Protein AF-A0AAE4D3J9-F1 (afdb_monomer_lite)

Sequence (115 aa):
MATDRWYFAKPTRSLIRELRPYFPLGAQAHMNSVVERYLALADEAIEEQFERGYDFAGNRLCCRAMTRKGTPCQRLPHPRNGYCPSHQHLADADELAHTRVEAANIPLERVAVAA

Secondary structure (DSSP, 8-state):
----TTT-SSHHHHHHHHHGGGS-HHHHHHHHHHHHHHHHHHHHHHHHHHHHTB-TTSPBP--SPBPTTSPBP-SPPPTTTS--GGGHHHHHHHHHHHHHHHHHTS-GGGS----

Radius of gyration: 18.01 Å; chains: 1; bounding box: 32×41×54 Å

Foldseek 3Di:
DPPCPQLCPPVLVVVLVVCVVVDDPVCSVVVSVVSVVVVVVVLVVLVVCLVVQADPVRHGQFAPDADPVRHGGRDRADSHHRHDPVCVVVSVVSVVVSVVVVVVPDPPVPPPDDD

Structure (mmCIF, N/CA/C/O backbone):
data_AF-A0AAE4D3J9-F1
#
_entry.id   AF-A0AAE4D3J9-F1
#
loop_
_atom_site.group_PDB
_atom_site.id
_atom_site.type_symbol
_atom_site.label_atom_id
_atom_site.label_alt_id
_atom_site.label_comp_id
_atom_site.label_asym_id
_atom_site.label_entity_id
_atom_site.label_seq_id
_atom_site.pdbx_PDB_ins_code
_atom_site.Cartn_x
_atom_site.Cartn_y
_atom_site.Cartn_z
_atom_site.occupancy
_atom_site.B_iso_or_equiv
_atom_site.auth_seq_id
_atom_site.auth_comp_id
_atom_site.auth_asym_id
_atom_site.auth_atom_id
_atom_site.pdbx_PDB_model_num
ATOM 1 N N . MET A 1 1 ? -7.804 4.220 -5.975 1.00 40.97 1 MET A N 1
ATOM 2 C CA . MET A 1 1 ? -6.897 5.130 -5.238 1.00 40.97 1 MET A CA 1
ATOM 3 C C . MET A 1 1 ? -6.467 4.397 -3.973 1.00 40.97 1 MET A C 1
ATOM 5 O O . MET A 1 1 ? -7.317 3.718 -3.421 1.00 40.97 1 MET A O 1
ATOM 9 N N . ALA A 1 2 ? -5.184 4.468 -3.595 1.00 34.25 2 ALA A N 1
ATOM 10 C CA . ALA A 1 2 ? -4.484 3.612 -2.609 1.00 34.25 2 ALA A CA 1
ATOM 11 C C . ALA A 1 2 ? -3.947 2.243 -3.100 1.00 34.25 2 ALA A C 1
ATOM 13 O O . ALA A 1 2 ? -3.820 1.315 -2.313 1.00 34.25 2 ALA A O 1
ATOM 14 N N . THR A 1 3 ? -3.576 2.109 -4.380 1.00 41.53 3 THR A N 1
ATOM 15 C CA . THR A 1 3 ? -2.832 0.924 -4.871 1.00 41.53 3 THR A CA 1
ATOM 16 C C . THR A 1 3 ? -1.323 1.153 -4.998 1.00 41.53 3 THR A C 1
ATOM 18 O O . THR A 1 3 ? -0.585 0.211 -5.277 1.00 41.53 3 THR A O 1
ATOM 21 N N . ASP A 1 4 ? -0.841 2.388 -4.811 1.00 60.53 4 ASP A N 1
ATOM 22 C CA . ASP A 1 4 ? 0.587 2.689 -4.939 1.00 60.53 4 ASP A CA 1
ATOM 23 C C . ASP A 1 4 ? 1.295 2.551 -3.586 1.00 60.53 4 ASP A C 1
ATOM 25 O O . ASP A 1 4 ? 1.462 3.519 -2.843 1.00 60.53 4 ASP A O 1
ATOM 29 N N . ARG A 1 5 ? 1.706 1.320 -3.263 1.00 64.44 5 ARG A N 1
ATOM 30 C CA . ARG A 1 5 ? 2.483 1.002 -2.052 1.00 64.44 5 ARG A CA 1
ATOM 31 C C . ARG A 1 5 ? 3.798 1.790 -1.954 1.00 64.44 5 ARG A C 1
ATOM 33 O O . ARG A 1 5 ? 4.332 1.959 -0.868 1.00 64.44 5 ARG A O 1
ATOM 40 N N . TRP A 1 6 ? 4.317 2.276 -3.083 1.00 71.94 6 TRP A N 1
ATOM 41 C CA . TRP A 1 6 ? 5.586 3.008 -3.159 1.00 71.94 6 TRP A CA 1
ATOM 42 C C . TRP A 1 6 ? 5.455 4.473 -2.782 1.00 71.94 6 TRP A C 1
ATOM 44 O O . TRP A 1 6 ? 6.454 5.139 -2.539 1.00 71.94 6 TRP A O 1
ATOM 54 N N . TYR A 1 7 ? 4.226 4.980 -2.774 1.00 66.94 7 TYR A N 1
ATOM 55 C CA . TYR A 1 7 ? 3.940 6.376 -2.483 1.00 66.94 7 TYR A CA 1
ATOM 56 C C . TYR A 1 7 ? 3.730 6.617 -0.981 1.00 66.94 7 TYR A C 1
ATOM 58 O O . TYR A 1 7 ? 3.942 7.715 -0.468 1.00 66.94 7 TYR A O 1
ATOM 66 N N . PHE A 1 8 ? 3.344 5.579 -0.235 1.00 68.19 8 PHE A N 1
ATOM 67 C CA . PHE A 1 8 ? 3.077 5.683 1.195 1.00 68.19 8 PHE A CA 1
ATOM 68 C C . PHE A 1 8 ? 4.270 5.181 2.006 1.00 68.19 8 PHE A C 1
ATOM 70 O O . PHE A 1 8 ? 4.285 4.047 2.462 1.00 68.19 8 PHE A O 1
ATOM 77 N N . ALA A 1 9 ? 5.253 6.052 2.249 1.00 63.94 9 ALA A N 1
ATOM 78 C CA . ALA A 1 9 ? 6.442 5.713 3.042 1.00 63.94 9 ALA A CA 1
ATOM 79 C C . ALA A 1 9 ? 6.133 5.314 4.506 1.00 63.94 9 ALA A C 1
ATOM 81 O O . ALA A 1 9 ? 6.950 4.667 5.158 1.00 63.94 9 ALA A O 1
ATOM 82 N N . LYS A 1 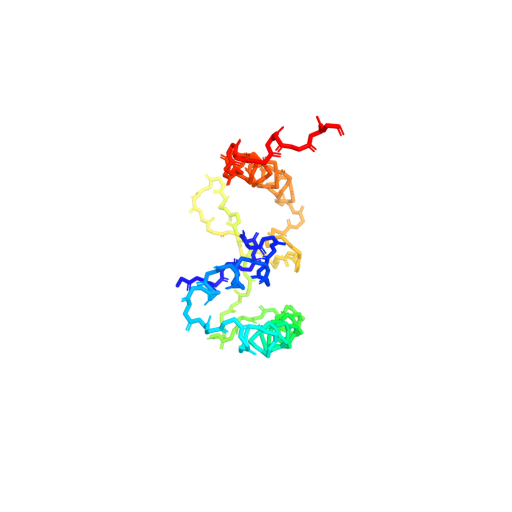10 ? 4.978 5.734 5.053 1.00 73.56 10 LYS A N 1
ATOM 83 C CA . LYS A 1 10 ? 4.533 5.456 6.437 1.00 73.56 10 LYS A CA 1
ATOM 84 C C . LYS A 1 10 ? 3.015 5.197 6.491 1.00 73.56 10 LYS A C 1
ATOM 86 O O . LYS A 1 10 ? 2.286 6.018 7.060 1.00 73.56 10 LYS A O 1
ATOM 91 N N . PRO A 1 11 ? 2.520 4.091 5.907 1.00 78.31 11 PRO A N 1
ATOM 92 C CA . PRO A 1 11 ? 1.088 3.875 5.684 1.00 78.31 11 PRO A CA 1
ATOM 93 C C . PRO A 1 11 ? 0.300 3.834 7.000 1.00 78.31 11 PRO A C 1
ATOM 95 O O . PRO A 1 11 ? -0.728 4.498 7.120 1.00 78.31 11 PRO A O 1
ATOM 98 N N . THR A 1 12 ? 0.839 3.183 8.035 1.00 85.69 12 THR A N 1
ATOM 99 C CA . THR A 1 12 ? 0.220 3.079 9.367 1.00 85.69 12 THR A CA 1
ATOM 100 C C . THR A 1 12 ? -0.003 4.435 10.018 1.00 85.69 12 THR A C 1
ATOM 102 O O . THR A 1 12 ? -1.104 4.752 10.462 1.00 85.69 12 THR A O 1
ATOM 105 N N . ARG A 1 13 ? 1.030 5.286 10.043 1.00 85.50 13 ARG A N 1
ATOM 106 C CA . ARG A 1 13 ? 0.945 6.611 10.669 1.00 85.50 13 ARG A CA 1
ATOM 107 C C . ARG A 1 13 ? -0.039 7.516 9.930 1.00 85.50 13 ARG A C 1
ATOM 109 O O . ARG A 1 13 ? -0.779 8.253 10.584 1.00 85.50 13 ARG A O 1
ATOM 116 N N . SER A 1 14 ? -0.018 7.486 8.599 1.00 85.69 14 SER A N 1
ATOM 117 C CA . SER A 1 14 ? -0.925 8.283 7.770 1.00 85.69 14 SER A CA 1
ATOM 118 C C . SER A 1 14 ? -2.374 7.852 7.977 1.00 85.69 14 SER A C 1
ATOM 120 O O . SER A 1 14 ? -3.208 8.690 8.314 1.00 85.69 14 SER A O 1
ATOM 122 N N . LEU A 1 15 ? -2.650 6.548 7.915 1.00 88.50 15 LEU A N 1
ATOM 123 C CA . LEU A 1 15 ? -4.000 6.018 8.081 1.00 88.50 15 LEU A CA 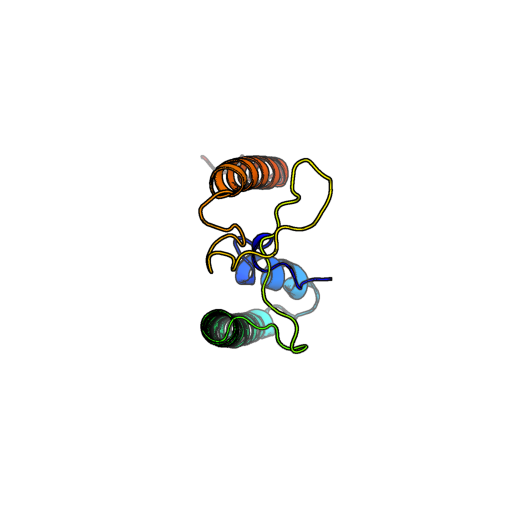1
ATOM 124 C C . LEU A 1 15 ? -4.552 6.270 9.490 1.00 88.50 15 LEU A C 1
ATOM 126 O O . LEU A 1 15 ? -5.678 6.734 9.636 1.00 88.50 15 LEU A O 1
ATOM 130 N N . ILE A 1 16 ? -3.747 6.068 10.540 1.00 91.38 16 ILE A N 1
ATOM 131 C CA . ILE A 1 16 ? -4.153 6.398 11.916 1.00 91.38 16 ILE A CA 1
ATOM 132 C C . ILE A 1 16 ? -4.504 7.885 12.043 1.00 91.38 16 ILE A C 1
ATOM 134 O O . ILE A 1 16 ? -5.478 8.231 12.709 1.00 91.38 16 ILE A O 1
ATOM 138 N N . ARG A 1 17 ? -3.725 8.785 11.426 1.00 90.44 17 ARG A N 1
ATOM 139 C CA . ARG A 1 17 ? -4.003 10.230 11.460 1.00 90.44 17 ARG A CA 1
ATOM 140 C C . ARG A 1 17 ? -5.338 10.559 10.789 1.00 90.44 17 ARG A C 1
ATOM 142 O O . ARG A 1 17 ? -6.061 11.399 11.317 1.00 90.44 17 ARG A O 1
ATOM 149 N N . GLU A 1 18 ? -5.645 9.913 9.670 1.00 90.56 18 GLU A N 1
ATOM 150 C CA . GLU A 1 18 ? -6.904 10.089 8.939 1.00 90.56 18 GLU A CA 1
ATOM 151 C C . GLU A 1 18 ? -8.104 9.504 9.689 1.00 90.56 18 GLU A C 1
ATOM 153 O O . GLU A 1 18 ? -9.172 10.108 9.694 1.00 90.56 18 GLU A O 1
ATOM 158 N N . LEU A 1 19 ? -7.930 8.367 10.368 1.00 93.25 19 LEU A N 1
ATOM 159 C CA . LEU A 1 19 ? -9.002 7.698 11.105 1.00 93.25 19 LEU A CA 1
ATOM 160 C C . LEU A 1 19 ? -9.296 8.347 12.458 1.00 93.25 19 LEU A C 1
ATOM 162 O O . LEU A 1 19 ? -10.444 8.350 12.896 1.00 93.25 19 LEU A O 1
ATOM 166 N N . ARG A 1 20 ? -8.287 8.919 13.126 1.00 95.06 20 ARG A N 1
ATOM 167 C CA . ARG A 1 20 ? -8.395 9.456 14.495 1.00 95.06 20 ARG A CA 1
ATOM 168 C C . ARG A 1 20 ? -9.630 10.340 14.754 1.00 95.06 20 ARG A C 1
ATOM 170 O O . ARG A 1 20 ? -10.241 10.134 15.802 1.00 95.06 20 ARG A O 1
ATOM 177 N N . PRO A 1 21 ? -10.034 11.278 13.870 1.00 96.25 21 PRO A N 1
ATOM 178 C CA . PRO A 1 21 ? -11.203 12.135 14.100 1.00 96.25 21 PRO A CA 1
ATOM 179 C C . PRO A 1 21 ? -12.541 11.384 14.157 1.00 96.25 21 PRO A C 1
ATOM 181 O O . PRO A 1 21 ? -13.502 11.906 14.714 1.00 96.25 21 PRO A O 1
ATOM 184 N N . TYR A 1 22 ? -12.611 10.171 13.603 1.00 96.75 22 TYR A N 1
ATOM 185 C CA . TYR A 1 22 ? -13.833 9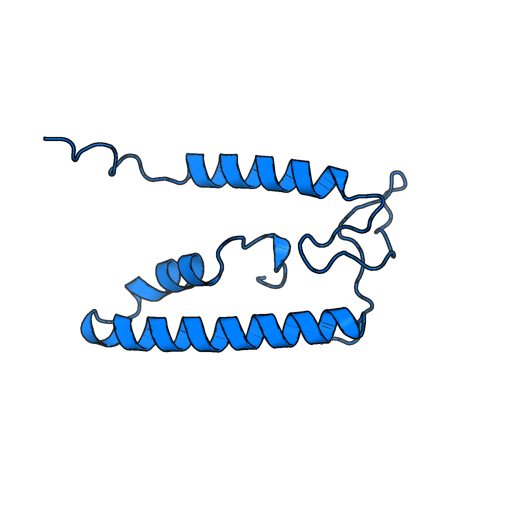.364 13.543 1.00 96.75 22 TYR A CA 1
ATOM 186 C C . TYR A 1 22 ? -14.010 8.430 14.749 1.00 96.75 22 TYR A C 1
ATOM 188 O O . TYR A 1 22 ? -15.041 7.770 14.859 1.00 96.75 22 TYR A O 1
ATOM 196 N N . PHE A 1 23 ? -13.029 8.362 15.660 1.00 95.50 23 PHE A N 1
ATOM 197 C CA . PHE A 1 23 ? -13.065 7.476 16.825 1.00 95.50 23 PHE A CA 1
ATOM 198 C C . PHE A 1 23 ? -13.006 8.263 18.141 1.00 95.50 23 PHE A C 1
ATOM 200 O O . PHE A 1 23 ? -12.135 9.127 18.308 1.00 95.50 23 PHE A O 1
ATOM 207 N N . PRO A 1 24 ? -13.862 7.929 19.128 1.00 97.06 24 PRO A N 1
ATOM 208 C CA . PRO A 1 24 ? -13.755 8.505 20.462 1.00 97.06 24 PRO A CA 1
ATOM 209 C C . PRO A 1 24 ? -12.415 8.121 21.095 1.00 97.06 24 PRO A C 1
ATOM 211 O O . PRO A 1 24 ? -11.890 7.038 20.835 1.00 97.06 24 PRO A O 1
ATOM 214 N N . LEU A 1 25 ? -11.879 8.980 21.969 1.00 94.62 25 LEU A N 1
ATOM 215 C CA . LEU A 1 25 ? -10.536 8.812 22.542 1.00 94.62 25 LEU A CA 1
ATOM 216 C C . LEU A 1 25 ? -10.324 7.428 23.185 1.00 94.62 25 LEU A C 1
ATOM 218 O O . LEU A 1 25 ? -9.287 6.807 22.971 1.00 94.62 25 LEU A O 1
ATOM 222 N N . GLY A 1 26 ? -11.335 6.900 23.886 1.00 97.25 26 GLY A N 1
ATOM 223 C CA . GLY A 1 26 ? -11.285 5.570 24.509 1.00 97.25 26 GLY A CA 1
ATOM 224 C C . GLY A 1 26 ? -11.206 4.392 23.525 1.00 97.25 26 GLY A C 1
ATOM 225 O O . GLY A 1 26 ? -10.733 3.324 23.898 1.00 97.25 26 GLY A O 1
ATOM 226 N N . ALA A 1 27 ? -11.612 4.577 22.266 1.00 96.94 27 ALA A N 1
ATOM 227 C CA . ALA A 1 27 ? -11.532 3.551 21.223 1.00 96.94 27 ALA A CA 1
ATOM 228 C C . ALA A 1 27 ? -10.270 3.670 20.351 1.00 96.94 27 ALA A C 1
ATOM 230 O O . ALA A 1 27 ? -9.972 2.756 19.582 1.00 96.94 27 ALA A O 1
ATOM 231 N N . GLN A 1 28 ? -9.507 4.766 20.459 1.00 95.94 28 GLN A N 1
ATOM 232 C CA . GLN A 1 28 ? -8.353 5.011 19.586 1.00 95.94 28 GLN A CA 1
ATOM 233 C C . GLN A 1 28 ? -7.230 3.986 19.783 1.00 95.94 28 GLN A C 1
ATOM 235 O O . GLN A 1 28 ? -6.601 3.595 18.806 1.00 95.94 28 GLN A O 1
ATOM 240 N N . ALA A 1 29 ? -7.007 3.497 21.008 1.00 96.44 29 ALA A N 1
ATOM 241 C CA . ALA A 1 29 ? -6.009 2.453 21.262 1.00 96.44 29 ALA A CA 1
ATOM 242 C C . ALA A 1 29 ? -6.354 1.139 20.541 1.00 96.44 29 ALA A C 1
ATOM 244 O O . ALA A 1 29 ? -5.494 0.529 19.907 1.00 96.44 29 ALA A O 1
ATOM 245 N N . HIS A 1 30 ? -7.627 0.736 20.585 1.00 97.12 30 HIS A N 1
ATOM 246 C CA . HIS A 1 30 ? -8.098 -0.447 19.870 1.00 97.12 30 HIS A CA 1
ATOM 247 C C . HIS A 1 30 ? -8.016 -0.253 18.351 1.00 97.12 30 HIS A C 1
ATOM 249 O O . HIS A 1 30 ? -7.494 -1.118 17.654 1.00 97.12 30 HIS A O 1
ATOM 255 N N . MET A 1 31 ? -8.457 0.904 17.847 1.00 96.69 31 MET A N 1
ATOM 256 C CA . MET A 1 31 ? -8.353 1.254 16.427 1.00 96.69 31 MET A CA 1
ATOM 257 C C . MET A 1 31 ? -6.905 1.190 15.926 1.00 96.69 31 MET A C 1
ATOM 259 O O . MET A 1 31 ? -6.659 0.554 14.905 1.00 96.69 31 MET A O 1
ATOM 263 N N . ASN A 1 32 ? -5.942 1.759 16.663 1.00 95.50 32 ASN A N 1
ATOM 264 C CA . ASN A 1 32 ? -4.526 1.701 16.286 1.00 95.50 32 ASN A CA 1
ATOM 265 C C . ASN A 1 32 ? -4.036 0.251 16.169 1.00 95.50 32 ASN A C 1
ATOM 267 O O . ASN A 1 32 ? -3.430 -0.100 15.163 1.00 95.50 32 ASN A O 1
ATOM 271 N N . SER A 1 33 ? -4.357 -0.600 17.151 1.00 96.44 33 SER A N 1
ATOM 272 C CA . SER A 1 33 ? -3.970 -2.018 17.137 1.0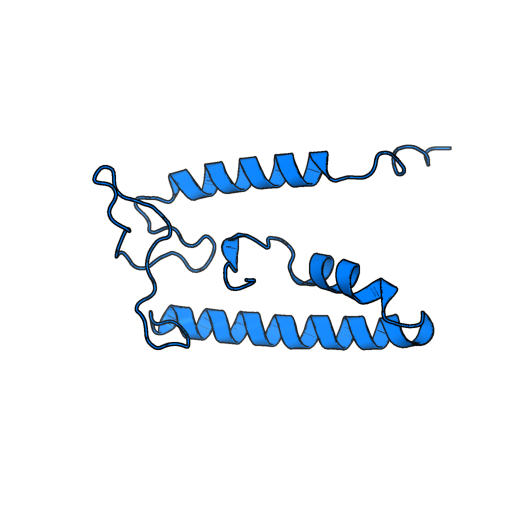0 96.44 33 SER A CA 1
ATOM 273 C C . SER A 1 33 ? -4.568 -2.778 15.948 1.00 96.44 33 SER A C 1
ATOM 275 O O . SER A 1 33 ? -3.888 -3.594 15.324 1.00 96.44 33 SER A O 1
ATOM 277 N N . VAL A 1 34 ? -5.827 -2.496 15.601 1.00 96.44 34 VAL A N 1
ATOM 278 C CA . VAL A 1 34 ? -6.478 -3.076 14.419 1.00 96.44 34 VAL A CA 1
ATOM 279 C C . VAL A 1 34 ? -5.767 -2.622 13.144 1.00 96.44 34 VAL A C 1
ATOM 281 O O . VAL A 1 34 ? -5.418 -3.459 12.315 1.00 96.44 34 VAL A O 1
ATOM 284 N N . VAL A 1 35 ? -5.508 -1.321 12.999 1.00 94.31 35 VAL A N 1
ATOM 285 C CA . VAL A 1 35 ? -4.823 -0.763 11.824 1.00 94.31 35 VAL A CA 1
ATOM 286 C C . VAL A 1 35 ? -3.422 -1.351 11.663 1.00 94.31 35 VAL A C 1
ATOM 288 O O . VAL A 1 35 ? -3.082 -1.805 10.575 1.00 94.31 35 VAL A O 1
ATOM 291 N N . GLU A 1 36 ? -2.630 -1.393 12.735 1.00 92.75 36 GLU A N 1
ATOM 292 C CA . GLU A 1 36 ? -1.287 -1.983 12.733 1.00 92.75 36 GLU A CA 1
ATOM 293 C C . GLU A 1 36 ? -1.314 -3.445 12.287 1.00 92.75 36 GLU A C 1
ATOM 295 O O . GLU A 1 36 ? -0.561 -3.834 11.395 1.00 92.75 36 GLU A O 1
ATOM 300 N N . ARG A 1 37 ? -2.229 -4.242 12.849 1.00 94.31 37 ARG A N 1
ATOM 301 C CA . ARG A 1 37 ? -2.361 -5.661 12.509 1.00 94.31 37 ARG A CA 1
ATOM 302 C C . ARG A 1 37 ? -2.718 -5.876 11.040 1.00 94.31 37 ARG A C 1
ATOM 304 O O . ARG A 1 37 ? -2.113 -6.719 10.388 1.00 94.31 37 ARG A O 1
ATOM 311 N N . TYR A 1 38 ? -3.718 -5.164 10.525 1.00 93.06 38 TYR A N 1
ATOM 312 C CA . TYR A 1 38 ? -4.164 -5.374 9.145 1.00 93.06 38 TYR A CA 1
ATOM 313 C C . TYR A 1 38 ? -3.171 -4.839 8.117 1.00 93.06 38 TYR A C 1
ATOM 315 O O . TYR A 1 38 ? -3.063 -5.423 7.043 1.00 93.06 38 TYR A O 1
ATOM 323 N N . LEU A 1 39 ? -2.429 -3.777 8.436 1.00 89.19 39 LEU A N 1
ATOM 324 C CA . LEU A 1 39 ? -1.362 -3.305 7.558 1.00 89.19 39 LEU A CA 1
ATOM 325 C C . LEU A 1 39 ? -0.177 -4.272 7.526 1.00 89.19 39 LEU A C 1
ATOM 327 O O . LEU A 1 39 ? 0.317 -4.535 6.440 1.00 89.19 39 LEU A O 1
ATOM 331 N N . ALA A 1 40 ? 0.202 -4.880 8.656 1.00 88.25 40 ALA A N 1
ATOM 332 C CA . ALA A 1 40 ? 1.230 -5.924 8.662 1.00 88.25 40 ALA A CA 1
ATOM 333 C C . ALA A 1 40 ? 0.840 -7.124 7.775 1.00 88.25 40 ALA A C 1
ATOM 335 O O . ALA A 1 40 ? 1.628 -7.566 6.946 1.00 88.25 40 ALA A O 1
ATOM 336 N N . LEU A 1 41 ? -0.410 -7.591 7.874 1.00 90.50 41 LEU A N 1
ATOM 337 C CA . LEU A 1 41 ? -0.924 -8.658 7.002 1.00 90.50 41 LEU A CA 1
ATOM 338 C C . LEU A 1 41 ? -0.971 -8.244 5.524 1.00 90.50 41 LEU A C 1
ATOM 340 O O . LEU A 1 41 ? -0.762 -9.068 4.635 1.00 90.50 41 LEU A O 1
ATOM 344 N N . ALA A 1 42 ? -1.282 -6.976 5.244 1.00 87.44 42 ALA A N 1
ATOM 345 C CA . ALA A 1 42 ? -1.270 -6.459 3.883 1.00 87.44 42 ALA A CA 1
ATOM 346 C C . ALA A 1 42 ? 0.154 -6.420 3.309 1.00 87.44 42 ALA A C 1
ATOM 348 O O . ALA A 1 42 ? 0.330 -6.768 2.142 1.00 87.44 42 ALA A O 1
ATOM 349 N N . ASP A 1 43 ? 1.150 -6.043 4.115 1.00 84.12 43 ASP A N 1
ATOM 350 C CA . ASP A 1 43 ? 2.560 -6.046 3.719 1.00 84.12 43 ASP A CA 1
ATOM 351 C C . ASP A 1 43 ? 3.034 -7.471 3.389 1.00 84.12 43 ASP A C 1
ATOM 353 O O . ASP A 1 43 ? 3.561 -7.693 2.299 1.00 84.12 43 ASP A O 1
ATOM 357 N N . GLU A 1 44 ? 2.735 -8.454 4.245 1.00 86.50 44 GLU A N 1
ATOM 358 C CA . GLU A 1 44 ? 3.031 -9.876 3.992 1.00 86.50 44 GLU A CA 1
ATOM 359 C C . GLU A 1 44 ? 2.402 -10.365 2.673 1.00 86.50 44 GLU A C 1
ATOM 361 O O . GLU A 1 44 ? 3.077 -10.929 1.810 1.00 86.50 44 GLU A O 1
ATOM 366 N N . ALA A 1 45 ? 1.114 -10.077 2.453 1.00 85.44 45 ALA A N 1
ATOM 367 C CA . ALA A 1 45 ? 0.419 -10.472 1.227 1.00 85.44 45 ALA A CA 1
ATOM 368 C C . ALA A 1 45 ? 1.009 -9.813 -0.036 1.00 85.44 45 ALA A C 1
ATOM 370 O O . ALA A 1 45 ? 0.962 -10.379 -1.132 1.00 85.44 45 ALA A O 1
ATOM 371 N N . ILE A 1 46 ? 1.549 -8.601 0.095 1.00 81.12 46 ILE A N 1
ATOM 372 C CA . ILE A 1 46 ? 2.221 -7.886 -0.990 1.00 81.12 46 ILE A CA 1
ATOM 373 C C . ILE A 1 46 ? 3.600 -8.490 -1.285 1.00 81.12 46 ILE A C 1
ATOM 375 O O . ILE A 1 46 ? 3.989 -8.561 -2.453 1.00 81.12 46 ILE A O 1
ATOM 379 N N . GLU A 1 47 ? 4.342 -8.918 -0.268 1.00 83.31 47 GLU A N 1
ATOM 380 C CA . GLU A 1 47 ? 5.619 -9.612 -0.454 1.00 83.31 47 GLU A CA 1
ATOM 381 C C . GLU A 1 47 ? 5.411 -10.939 -1.196 1.00 83.31 47 GLU A C 1
ATOM 383 O O . GLU A 1 47 ? 6.042 -11.167 -2.231 1.00 83.31 47 GLU A O 1
ATOM 388 N N . GLU A 1 48 ? 4.427 -11.743 -0.783 1.00 84.56 48 GLU A N 1
ATOM 389 C CA . GLU A 1 48 ? 4.053 -12.978 -1.490 1.00 84.56 48 GLU A CA 1
ATOM 390 C C . GLU A 1 48 ? 3.628 -12.718 -2.946 1.00 84.56 48 GLU A C 1
ATOM 392 O O . GLU A 1 48 ? 3.931 -13.488 -3.864 1.00 84.56 48 GLU A O 1
ATOM 397 N N . GLN A 1 49 ? 2.913 -11.617 -3.188 1.00 83.19 49 GLN A N 1
ATOM 398 C CA . GLN A 1 49 ? 2.525 -11.189 -4.530 1.00 83.19 49 GLN A CA 1
ATOM 399 C C . GLN A 1 49 ? 3.759 -10.909 -5.406 1.00 83.19 49 GLN A C 1
ATOM 401 O O . GLN A 1 49 ? 3.790 -11.272 -6.588 1.00 83.19 49 GLN A O 1
ATOM 406 N N . PHE A 1 50 ? 4.787 -10.279 -4.834 1.00 82.62 50 PHE A N 1
ATOM 407 C CA . PHE A 1 50 ? 6.033 -9.971 -5.529 1.00 82.62 50 PHE A CA 1
ATOM 408 C C . PHE A 1 50 ? 6.784 -11.206 -5.989 1.00 82.62 50 PHE A C 1
ATOM 410 O O . PHE A 1 50 ? 7.253 -11.236 -7.129 1.00 82.62 50 PHE A O 1
ATOM 417 N N . GLU A 1 51 ? 6.855 -12.223 -5.134 1.00 84.56 51 GLU A N 1
ATOM 418 C CA . GLU A 1 51 ? 7.490 -13.501 -5.456 1.00 84.56 51 GLU A CA 1
ATOM 419 C C . GLU A 1 51 ? 6.819 -14.181 -6.654 1.00 84.56 51 GLU A C 1
ATOM 421 O O . GLU A 1 51 ? 7.486 -14.775 -7.501 1.00 84.56 51 GLU A O 1
ATOM 426 N N . ARG A 1 52 ? 5.493 -14.037 -6.778 1.00 85.88 52 ARG A N 1
ATOM 427 C CA . ARG A 1 52 ? 4.718 -14.583 -7.903 1.00 85.88 52 ARG A CA 1
ATOM 428 C C . ARG A 1 52 ? 4.847 -13.746 -9.176 1.00 85.88 52 ARG A C 1
ATOM 430 O O . ARG A 1 52 ? 4.646 -14.269 -10.270 1.00 85.88 52 ARG A O 1
ATOM 437 N N . GLY A 1 53 ? 5.167 -12.457 -9.058 1.00 85.75 53 GLY A N 1
ATOM 438 C CA . GLY A 1 53 ? 5.335 -11.545 -10.192 1.00 85.75 53 GLY A CA 1
ATOM 439 C C . GLY A 1 53 ? 4.028 -11.071 -10.842 1.00 85.75 53 GLY A C 1
ATOM 440 O O . GLY A 1 53 ? 4.071 -10.466 -11.918 1.00 85.75 53 GLY A O 1
ATOM 441 N N . TYR A 1 54 ? 2.881 -11.313 -10.206 1.00 87.12 54 TYR A N 1
ATOM 442 C CA . TYR A 1 54 ? 1.557 -10.886 -10.670 1.00 87.12 54 TYR A CA 1
ATOM 443 C C . TYR A 1 54 ? 0.814 -10.152 -9.564 1.00 87.12 54 TYR A C 1
ATOM 445 O O . TYR A 1 54 ? 0.966 -10.506 -8.404 1.00 87.12 54 TYR A O 1
ATOM 453 N N . ASP A 1 55 ? 0.004 -9.157 -9.917 1.00 84.38 55 ASP A N 1
ATOM 454 C CA . ASP A 1 55 ? -0.874 -8.466 -8.979 1.00 84.38 55 ASP A CA 1
ATOM 455 C C . ASP A 1 55 ? -2.109 -9.312 -8.592 1.00 84.38 55 ASP A C 1
ATOM 457 O O . ASP A 1 55 ? -2.353 -10.393 -9.130 1.00 84.38 55 ASP A O 1
ATOM 461 N N . PHE A 1 56 ? -2.923 -8.808 -7.657 1.00 80.56 56 PHE A N 1
ATOM 462 C CA . PHE A 1 56 ? -4.156 -9.478 -7.215 1.00 80.56 56 PHE A CA 1
ATOM 463 C C . PHE A 1 56 ? -5.229 -9.585 -8.312 1.00 80.56 56 PHE A C 1
ATOM 465 O O . PHE A 1 56 ? -6.155 -10.380 -8.179 1.00 80.56 56 PHE A O 1
ATOM 472 N N . ALA A 1 57 ? -5.116 -8.803 -9.388 1.00 85.62 57 ALA A N 1
ATOM 473 C CA . ALA A 1 57 ? -5.991 -8.874 -10.553 1.00 85.62 57 ALA A CA 1
ATOM 474 C C . ALA A 1 57 ? -5.439 -9.815 -11.647 1.00 85.62 57 ALA A C 1
ATOM 476 O O . ALA A 1 57 ? -6.068 -9.971 -12.692 1.00 85.62 57 ALA A O 1
ATOM 477 N N . GLY A 1 58 ? -4.290 -10.460 -11.415 1.00 84.31 58 GLY A N 1
ATOM 478 C CA . GLY A 1 58 ? -3.645 -11.378 -12.352 1.00 84.31 58 GLY A CA 1
ATOM 479 C C . GLY A 1 58 ? -2.796 -10.700 -13.432 1.00 84.31 58 GLY A C 1
ATOM 480 O O . GLY A 1 58 ? -2.328 -11.374 -14.350 1.00 84.31 58 GLY A O 1
ATOM 481 N N . ASN A 1 59 ? -2.555 -9.390 -13.350 1.00 86.69 59 ASN A N 1
ATOM 482 C CA . ASN A 1 59 ? -1.668 -8.686 -14.278 1.00 86.69 59 ASN A CA 1
ATOM 483 C C . ASN A 1 59 ? -0.209 -8.850 -13.858 1.00 86.69 59 ASN A C 1
ATOM 485 O O . ASN A 1 59 ? 0.100 -8.912 -12.672 1.00 86.69 59 ASN A O 1
ATOM 489 N N . ARG A 1 60 ? 0.726 -8.863 -14.813 1.00 88.94 60 ARG A N 1
ATOM 490 C CA . ARG A 1 60 ? 2.159 -8.886 -14.478 1.00 88.94 60 ARG A CA 1
ATOM 491 C C . ARG A 1 60 ? 2.574 -7.610 -13.754 1.00 88.94 60 ARG A C 1
ATOM 493 O O . ARG A 1 60 ? 2.278 -6.505 -14.213 1.00 88.94 60 ARG A O 1
ATOM 500 N N . LEU A 1 61 ? 3.363 -7.766 -12.696 1.00 88.69 61 LEU A N 1
ATOM 501 C CA . LEU A 1 61 ? 4.023 -6.644 -12.042 1.00 88.69 61 LEU A CA 1
ATOM 502 C C . LEU A 1 61 ? 5.028 -6.003 -13.006 1.00 88.69 61 LEU A C 1
ATOM 504 O O . LEU A 1 61 ? 5.940 -6.659 -13.511 1.00 88.69 61 LEU A O 1
ATOM 508 N N . CYS A 1 62 ? 4.859 -4.704 -13.239 1.00 90.50 62 CYS A N 1
ATOM 509 C CA . CYS A 1 62 ? 5.682 -3.919 -14.151 1.00 90.50 62 CYS A CA 1
ATOM 510 C C . CYS A 1 62 ? 6.339 -2.749 -13.415 1.00 90.50 62 CYS A C 1
ATOM 512 O O . CYS A 1 62 ? 5.762 -2.154 -12.505 1.00 90.50 62 CYS A O 1
ATOM 514 N N . CYS A 1 63 ? 7.556 -2.415 -13.830 1.00 90.75 63 CYS A N 1
ATOM 515 C CA . CYS A 1 63 ? 8.268 -1.223 -13.394 1.00 90.75 63 CYS A CA 1
ATOM 516 C C . CYS A 1 63 ? 7.449 0.050 -13.655 1.00 90.75 63 CYS A C 1
ATOM 518 O O . CYS A 1 63 ? 6.848 0.209 -14.716 1.00 90.75 63 CYS A O 1
ATOM 520 N N . ARG A 1 64 ? 7.478 0.982 -12.695 1.00 89.69 64 ARG A N 1
ATOM 521 C CA . ARG A 1 64 ? 6.736 2.258 -12.753 1.00 89.69 64 ARG A CA 1
ATOM 522 C C . ARG A 1 64 ? 7.262 3.227 -13.810 1.00 89.69 64 ARG A C 1
ATOM 524 O O . ARG A 1 64 ? 6.567 4.159 -14.198 1.00 89.69 64 ARG A O 1
ATOM 531 N N . ALA A 1 65 ? 8.499 3.033 -14.261 1.00 92.12 65 ALA A N 1
ATOM 532 C CA . ALA A 1 65 ? 9.136 3.934 -15.207 1.00 92.12 65 ALA A CA 1
ATOM 533 C C . ALA A 1 65 ? 8.493 3.867 -16.598 1.00 92.12 65 ALA A C 1
ATOM 535 O O . ALA A 1 65 ? 8.162 2.792 -17.108 1.00 92.12 65 ALA A O 1
ATOM 536 N N . MET A 1 66 ? 8.437 5.018 -17.262 1.00 92.00 66 MET A N 1
ATOM 537 C CA . MET A 1 66 ? 8.188 5.100 -18.697 1.00 92.00 66 MET A CA 1
ATOM 538 C C . MET A 1 66 ? 9.514 5.089 -19.457 1.00 92.00 66 MET A C 1
ATOM 540 O O . MET A 1 66 ? 10.506 5.680 -19.032 1.00 92.00 66 MET A O 1
ATOM 544 N N . THR A 1 67 ? 9.548 4.411 -20.601 1.00 89.25 67 THR A N 1
ATOM 545 C CA . THR A 1 67 ? 10.701 4.456 -21.500 1.00 89.25 67 THR A CA 1
ATOM 546 C C . THR A 1 67 ? 10.756 5.799 -22.229 1.00 89.25 67 THR A C 1
ATOM 548 O O . THR A 1 67 ? 9.755 6.505 -22.345 1.00 89.25 67 THR A O 1
ATOM 551 N N . ARG A 1 68 ? 11.907 6.125 -22.833 1.00 89.06 68 ARG A N 1
ATOM 552 C CA . ARG A 1 68 ? 12.060 7.326 -23.682 1.00 89.06 68 ARG A CA 1
ATOM 553 C C . ARG A 1 68 ? 11.078 7.386 -24.860 1.00 89.06 68 ARG A C 1
ATOM 555 O O . ARG A 1 68 ? 10.858 8.457 -25.405 1.00 89.06 68 ARG A O 1
ATOM 562 N N . LYS A 1 69 ? 10.506 6.245 -25.262 1.00 90.44 69 LYS A N 1
ATOM 563 C CA . LYS A 1 69 ? 9.496 6.145 -26.327 1.00 90.44 69 LYS A CA 1
ATOM 564 C C . LYS A 1 69 ? 8.062 6.334 -25.811 1.00 90.44 69 LYS A C 1
ATOM 566 O O . LYS A 1 69 ? 7.124 6.160 -26.578 1.00 90.44 69 LYS A O 1
ATOM 571 N N . GLY A 1 70 ? 7.883 6.632 -24.522 1.00 90.69 70 GLY A N 1
ATOM 572 C CA . GLY A 1 70 ? 6.572 6.812 -23.898 1.00 90.69 70 GLY A CA 1
ATOM 573 C C . GLY A 1 70 ? 5.834 5.508 -23.581 1.00 90.69 70 GLY A C 1
ATOM 574 O O . GLY A 1 70 ? 4.661 5.547 -23.234 1.00 90.69 70 GLY A O 1
ATOM 575 N N . THR A 1 71 ? 6.487 4.346 -23.683 1.00 92.00 71 THR A N 1
ATOM 576 C CA . THR A 1 71 ? 5.873 3.053 -23.328 1.00 92.00 71 THR A CA 1
ATOM 577 C C . THR A 1 71 ? 6.182 2.676 -21.875 1.00 92.00 71 THR A C 1
ATOM 579 O O . THR A 1 71 ? 7.272 2.999 -21.397 1.00 92.00 71 THR A O 1
ATOM 582 N N . PRO A 1 72 ? 5.289 1.970 -21.157 1.00 91.44 72 PRO A N 1
ATOM 583 C CA . PRO A 1 72 ? 5.575 1.507 -19.800 1.00 91.44 72 PRO A CA 1
ATOM 584 C C . PRO A 1 72 ? 6.691 0.456 -19.793 1.00 91.44 72 PRO A C 1
ATOM 586 O O . PRO A 1 72 ? 6.787 -0.391 -20.688 1.00 91.44 72 PRO A O 1
ATOM 589 N N . CYS A 1 73 ? 7.554 0.497 -18.779 1.00 93.00 73 CYS A N 1
ATOM 590 C CA . CYS A 1 73 ? 8.599 -0.500 -18.607 1.00 93.00 73 CYS A CA 1
ATOM 591 C C . CYS A 1 73 ? 7.998 -1.837 -18.142 1.00 93.00 73 CYS A C 1
ATOM 593 O O . CYS A 1 73 ? 7.454 -1.943 -17.053 1.00 93.00 73 CYS A O 1
ATOM 595 N N . GLN A 1 74 ? 8.168 -2.893 -18.938 1.00 92.25 74 GLN A N 1
ATOM 596 C CA . GLN A 1 74 ? 7.599 -4.224 -18.661 1.00 92.25 74 GLN A CA 1
ATOM 597 C C . GLN A 1 74 ? 8.490 -5.116 -17.778 1.00 92.25 74 GLN A C 1
ATOM 599 O O . GLN A 1 74 ? 8.222 -6.303 -17.613 1.00 92.25 74 GLN A O 1
ATOM 604 N N . ARG A 1 75 ? 9.602 -4.585 -17.254 1.00 92.31 75 ARG A N 1
ATOM 605 C CA . ARG A 1 75 ? 10.517 -5.363 -16.407 1.00 92.31 75 ARG A CA 1
ATOM 606 C C . ARG A 1 75 ? 9.938 -5.526 -15.009 1.00 92.31 75 ARG A C 1
ATOM 608 O O . ARG A 1 75 ? 9.318 -4.591 -14.504 1.00 92.31 75 ARG A O 1
ATOM 615 N N . LEU A 1 76 ? 10.234 -6.665 -14.381 1.00 90.25 76 LEU A N 1
ATOM 616 C CA . LEU A 1 76 ? 9.846 -6.926 -13.001 1.00 90.25 76 LEU A CA 1
ATOM 617 C C . LEU A 1 76 ? 10.442 -5.840 -12.078 1.00 90.25 76 LEU A C 1
ATOM 619 O O . LEU A 1 76 ? 11.649 -5.568 -12.156 1.00 90.25 76 LEU A O 1
ATOM 623 N N . PRO A 1 77 ? 9.614 -5.167 -11.265 1.00 90.75 77 PRO A N 1
ATOM 624 C CA . PRO A 1 77 ? 10.080 -4.138 -10.350 1.00 90.75 77 PRO A CA 1
ATOM 625 C C . PRO A 1 77 ? 10.714 -4.720 -9.087 1.00 90.75 77 PRO A C 1
ATOM 627 O O . PRO A 1 77 ? 10.427 -5.847 -8.696 1.00 90.75 77 PRO A O 1
ATOM 630 N N . HIS A 1 78 ? 11.531 -3.912 -8.414 1.00 87.38 78 HIS A N 1
ATOM 631 C CA . HIS A 1 78 ? 12.040 -4.238 -7.089 1.00 87.38 78 HIS A CA 1
ATOM 632 C C . HIS A 1 78 ? 10.933 -4.098 -6.015 1.00 87.38 78 HIS A C 1
ATOM 634 O O . HIS A 1 78 ? 10.217 -3.088 -6.040 1.00 87.38 78 HIS A O 1
ATOM 640 N N . PRO A 1 79 ? 10.836 -5.026 -5.035 1.00 82.06 79 PRO A N 1
ATOM 641 C CA . PRO A 1 79 ? 9.814 -5.025 -3.979 1.00 82.06 79 PRO A CA 1
ATOM 642 C C . PRO A 1 79 ? 9.847 -3.850 -2.995 1.00 82.06 79 PRO A C 1
ATOM 644 O O . PRO A 1 79 ? 8.956 -3.747 -2.166 1.00 82.06 79 PRO A O 1
ATOM 647 N N . ARG A 1 80 ? 10.843 -2.961 -3.068 1.00 79.44 80 ARG A N 1
ATOM 648 C CA . ARG A 1 80 ? 10.962 -1.785 -2.180 1.00 79.44 80 ARG A CA 1
ATOM 649 C C . ARG A 1 80 ? 10.502 -0.465 -2.797 1.00 79.44 80 ARG A C 1
ATOM 651 O O . ARG A 1 80 ? 10.022 0.394 -2.072 1.00 79.44 80 ARG A O 1
ATOM 658 N N . ASN A 1 81 ? 10.690 -0.271 -4.101 1.00 84.50 81 ASN A N 1
ATOM 659 C CA . ASN A 1 81 ? 10.490 1.043 -4.732 1.00 84.50 81 ASN A CA 1
ATOM 660 C C . ASN A 1 81 ? 9.753 0.995 -6.076 1.00 84.50 81 ASN A C 1
ATOM 662 O O . ASN A 1 81 ? 9.449 2.037 -6.657 1.00 84.50 81 ASN A O 1
ATOM 666 N N . GLY A 1 82 ? 9.456 -0.198 -6.597 1.00 88.00 82 GLY A N 1
ATOM 667 C CA . GLY A 1 82 ? 8.684 -0.326 -7.828 1.00 88.00 82 GLY A CA 1
ATOM 668 C C . GLY A 1 82 ? 9.457 -0.036 -9.109 1.00 88.00 82 GLY A C 1
ATOM 669 O O . GLY A 1 82 ? 8.855 0.006 -10.184 1.00 88.00 82 GLY A O 1
ATOM 670 N N . TYR A 1 83 ? 10.776 0.135 -9.025 1.00 91.31 83 TYR A N 1
ATOM 671 C CA . TYR A 1 83 ? 11.645 0.328 -10.179 1.00 91.31 83 TYR A CA 1
ATOM 672 C C . TYR A 1 83 ? 12.467 -0.931 -10.455 1.00 91.31 83 TYR A C 1
ATOM 674 O O . TYR A 1 83 ? 12.885 -1.644 -9.548 1.00 91.31 83 TYR A O 1
ATOM 682 N N . CYS A 1 84 ? 12.700 -1.247 -11.726 1.00 92.25 84 CYS A N 1
ATOM 683 C CA . CYS A 1 84 ? 13.605 -2.334 -12.109 1.00 92.25 84 CYS A CA 1
ATOM 684 C C . CYS A 1 84 ? 15.076 -1.888 -11.963 1.00 92.25 84 CYS A C 1
ATOM 686 O O . CYS A 1 84 ? 15.327 -0.684 -11.876 1.00 92.25 84 CYS A O 1
ATOM 688 N N . PRO A 1 85 ? 16.067 -2.803 -11.993 1.00 91.94 85 PRO A N 1
ATOM 689 C CA . PRO A 1 85 ? 17.481 -2.456 -11.795 1.00 91.94 85 PRO A CA 1
ATOM 690 C C . PRO A 1 85 ? 18.001 -1.324 -12.696 1.00 91.94 85 PRO A C 1
ATOM 692 O O . PRO A 1 85 ? 18.799 -0.503 -12.267 1.00 91.94 85 PRO A O 1
ATOM 695 N N . SER A 1 86 ? 17.507 -1.221 -13.934 1.00 91.00 86 SER A N 1
ATOM 696 C CA . SER A 1 86 ? 17.920 -0.158 -14.865 1.00 91.00 86 SER A CA 1
ATOM 697 C C . SER A 1 86 ? 17.290 1.209 -14.599 1.00 91.00 86 SER A C 1
ATOM 699 O O . SER A 1 86 ? 17.756 2.189 -15.165 1.00 91.00 86 SER A O 1
ATOM 701 N N . HIS A 1 87 ? 16.250 1.283 -13.770 1.00 93.31 87 HIS A N 1
ATOM 702 C CA . HIS A 1 87 ? 15.559 2.526 -13.423 1.00 93.31 87 HIS A CA 1
ATOM 703 C C . HIS A 1 87 ? 15.678 2.865 -11.932 1.00 93.31 87 HIS A C 1
ATOM 705 O O . HIS A 1 87 ? 14.936 3.707 -11.441 1.00 93.31 87 HIS A O 1
ATOM 711 N N . GLN A 1 88 ? 16.613 2.242 -11.205 1.00 89.62 88 GLN A N 1
ATOM 712 C CA . GLN A 1 88 ? 16.829 2.527 -9.779 1.00 89.62 88 GLN A CA 1
ATOM 713 C C . GLN A 1 88 ? 17.168 3.997 -9.512 1.00 89.62 88 GLN A C 1
ATOM 715 O O . GLN A 1 88 ? 16.702 4.552 -8.530 1.00 89.62 88 GLN A O 1
ATOM 720 N N . HIS A 1 89 ? 17.843 4.669 -10.446 1.00 89.19 89 HIS A N 1
ATOM 721 C CA . HIS A 1 89 ? 18.134 6.103 -10.348 1.00 89.19 89 HIS A CA 1
ATOM 722 C C . HIS A 1 89 ? 16.877 6.999 -10.264 1.00 89.19 89 HIS A C 1
ATOM 724 O O . HIS A 1 89 ? 16.981 8.168 -9.902 1.00 89.19 89 HIS A O 1
ATOM 730 N N . LEU A 1 90 ? 15.694 6.500 -10.653 1.00 88.19 90 LEU A N 1
ATOM 731 C CA . LEU A 1 90 ? 14.427 7.221 -10.483 1.00 88.19 90 LEU A CA 1
ATOM 732 C C . LEU A 1 90 ? 13.881 7.085 -9.057 1.00 88.19 90 LEU A C 1
ATOM 734 O O . LEU A 1 90 ? 13.207 7.994 -8.586 1.00 88.19 90 LEU A O 1
ATOM 738 N N . ALA A 1 91 ? 14.201 5.988 -8.362 1.00 84.12 91 ALA A N 1
ATOM 739 C CA . ALA A 1 91 ? 13.809 5.790 -6.970 1.00 84.12 91 ALA A CA 1
ATOM 740 C C . ALA A 1 91 ? 14.448 6.848 -6.062 1.00 84.12 91 ALA A C 1
ATOM 742 O O . ALA A 1 91 ? 13.752 7.472 -5.269 1.00 84.12 91 ALA A O 1
ATOM 743 N N . ASP A 1 92 ? 15.743 7.113 -6.251 1.00 77.81 92 ASP A N 1
ATOM 744 C CA . ASP A 1 92 ? 16.481 8.112 -5.469 1.00 77.81 92 ASP A CA 1
ATOM 745 C C . ASP A 1 92 ? 15.875 9.518 -5.634 1.00 77.81 92 ASP A C 1
ATOM 747 O O . ASP A 1 92 ? 15.749 10.286 -4.679 1.00 77.81 92 ASP A O 1
ATOM 751 N N . ALA A 1 93 ? 15.452 9.858 -6.855 1.00 75.88 93 ALA A N 1
ATOM 752 C CA . ALA A 1 93 ? 14.796 11.129 -7.143 1.00 75.88 93 ALA A CA 1
ATOM 753 C C . ALA A 1 93 ? 13.411 11.230 -6.476 1.00 75.88 93 ALA A C 1
ATOM 755 O O . ALA A 1 93 ? 13.074 12.282 -5.922 1.00 75.88 93 ALA A O 1
ATOM 756 N N . ASP A 1 94 ? 12.635 10.142 -6.488 1.00 74.75 94 ASP A N 1
ATOM 757 C CA . ASP A 1 94 ? 11.328 10.065 -5.827 1.00 74.75 94 ASP A CA 1
ATOM 758 C C . ASP A 1 94 ? 11.453 10.200 -4.300 1.00 74.75 94 ASP A C 1
ATOM 760 O O . ASP A 1 94 ? 10.662 10.922 -3.686 1.00 74.75 94 ASP A O 1
ATOM 764 N N . GLU A 1 95 ? 12.449 9.564 -3.675 1.00 72.19 95 GLU A N 1
ATOM 765 C CA . GLU A 1 95 ? 12.702 9.660 -2.229 1.00 72.19 95 GLU A CA 1
ATOM 766 C C . GLU A 1 95 ? 13.055 11.098 -1.805 1.00 72.19 95 GLU A C 1
ATOM 768 O O . GLU A 1 95 ? 12.521 11.633 -0.824 1.00 72.19 95 GLU A O 1
ATOM 773 N N . LEU A 1 96 ? 13.896 11.782 -2.586 1.00 66.69 96 LEU A N 1
ATOM 774 C CA . LEU A 1 96 ? 14.235 13.191 -2.362 1.00 66.69 96 LEU A CA 1
ATOM 775 C C . LEU A 1 96 ? 13.027 14.123 -2.545 1.00 66.69 96 LEU A C 1
ATOM 777 O O . LEU A 1 96 ? 12.901 15.127 -1.841 1.00 66.69 96 LEU A O 1
ATOM 781 N N . ALA A 1 97 ? 12.121 13.810 -3.472 1.00 68.69 97 ALA A N 1
ATOM 782 C CA . 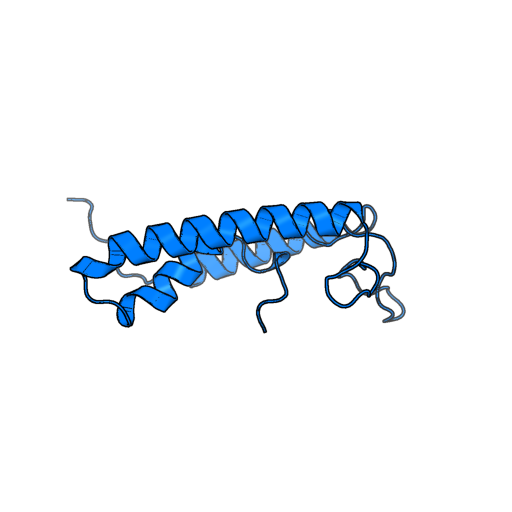ALA A 1 97 ? 10.881 14.561 -3.640 1.00 68.69 97 ALA A CA 1
ATOM 783 C C . ALA A 1 97 ? 9.927 14.358 -2.449 1.00 68.69 97 ALA A C 1
ATOM 785 O O . ALA A 1 97 ? 9.384 15.334 -1.928 1.00 68.69 97 ALA A O 1
ATOM 786 N N . HIS A 1 98 ? 9.770 13.122 -1.964 1.00 67.56 98 HIS A N 1
ATOM 787 C CA . HIS A 1 98 ? 8.902 12.814 -0.823 1.00 67.56 98 HIS A CA 1
ATOM 788 C C . HIS A 1 98 ? 9.375 13.486 0.464 1.00 67.56 98 HIS A C 1
ATOM 790 O O . HIS A 1 98 ? 8.569 14.101 1.160 1.00 67.56 98 HIS A O 1
ATOM 796 N N . THR A 1 99 ? 10.673 13.435 0.766 1.00 65.25 99 THR A N 1
ATOM 797 C CA . THR A 1 99 ? 11.229 14.085 1.968 1.00 65.25 99 THR A CA 1
ATOM 798 C C . THR A 1 99 ? 10.996 15.598 1.969 1.00 65.25 99 THR A C 1
ATOM 800 O O . THR A 1 99 ? 10.669 16.172 3.009 1.00 65.25 99 THR A O 1
ATOM 803 N N . ARG A 1 100 ? 11.075 16.251 0.802 1.00 60.78 100 ARG A N 1
ATOM 804 C CA . ARG A 1 100 ? 10.749 17.679 0.645 1.00 60.78 100 ARG A CA 1
ATOM 805 C C . ARG A 1 100 ? 9.269 17.976 0.885 1.00 60.78 100 ARG A C 1
ATOM 807 O O . ARG A 1 100 ? 8.957 18.957 1.555 1.00 60.78 100 ARG A O 1
ATOM 814 N N . VAL A 1 101 ? 8.366 17.137 0.372 1.00 64.75 101 VAL A N 1
ATOM 815 C CA . VAL A 1 101 ? 6.916 17.285 0.593 1.00 64.75 101 VAL A CA 1
ATOM 816 C C . VAL A 1 101 ? 6.551 17.029 2.057 1.00 64.75 101 VAL A C 1
ATOM 818 O O . VAL A 1 101 ? 5.778 17.794 2.631 1.00 64.75 101 VAL A O 1
ATOM 821 N N . GLU A 1 102 ? 7.125 16.002 2.692 1.00 61.00 102 GLU A N 1
ATOM 822 C CA . GLU A 1 102 ? 6.915 15.734 4.120 1.00 61.00 102 GLU A CA 1
ATOM 823 C C . GLU A 1 102 ? 7.370 16.915 4.982 1.00 6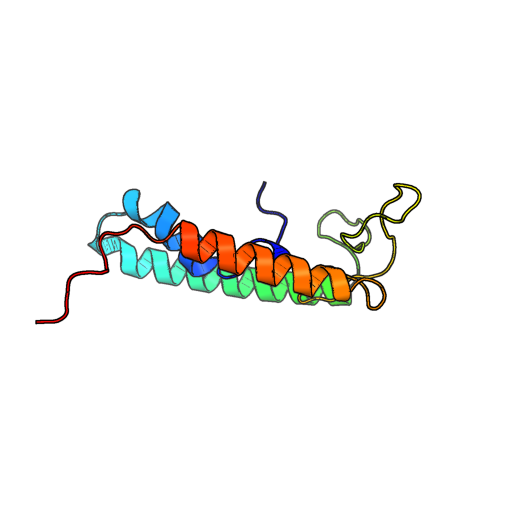1.00 102 GLU A C 1
ATOM 825 O O . GLU A 1 102 ? 6.623 17.321 5.868 1.00 61.00 102 GLU A O 1
ATOM 830 N N . ALA A 1 103 ? 8.547 17.488 4.705 1.00 60.31 103 ALA A N 1
ATOM 831 C CA . ALA A 1 103 ? 9.061 18.654 5.422 1.00 60.31 103 ALA A CA 1
ATOM 832 C C . ALA A 1 103 ? 8.168 19.894 5.243 1.00 60.31 103 ALA A C 1
ATOM 834 O O . ALA A 1 103 ? 7.934 20.625 6.204 1.00 60.31 103 ALA A O 1
ATOM 835 N N . ALA A 1 104 ? 7.628 20.105 4.040 1.00 60.50 104 ALA A N 1
ATOM 836 C CA . ALA A 1 104 ? 6.720 21.213 3.749 1.00 60.50 104 ALA A CA 1
ATOM 837 C C . ALA A 1 104 ? 5.329 21.056 4.401 1.00 60.50 104 ALA A C 1
ATOM 839 O O . ALA A 1 104 ? 4.680 22.054 4.700 1.00 60.50 104 ALA A O 1
ATOM 840 N N . ASN A 1 105 ? 4.881 19.821 4.656 1.00 56.53 105 ASN A N 1
ATOM 841 C CA . ASN A 1 105 ? 3.586 19.508 5.278 1.00 56.53 105 ASN A CA 1
ATOM 842 C C . ASN A 1 105 ? 3.638 19.378 6.816 1.00 56.53 105 ASN A C 1
ATOM 844 O O . ASN A 1 105 ? 2.658 18.943 7.435 1.00 56.53 105 ASN A O 1
ATOM 848 N N . ILE A 1 106 ? 4.757 19.739 7.457 1.00 51.25 106 ILE A N 1
ATOM 849 C CA . ILE A 1 106 ? 4.823 19.885 8.916 1.00 51.25 106 ILE A CA 1
ATOM 850 C C . ILE A 1 106 ? 4.123 21.204 9.283 1.00 51.25 106 ILE A C 1
ATOM 852 O O . ILE A 1 106 ? 4.604 22.264 8.885 1.00 51.25 106 ILE A O 1
ATOM 856 N N . PRO A 1 107 ? 3.012 21.193 10.044 1.00 46.72 107 PRO A N 1
ATOM 857 C CA . PRO A 1 107 ? 2.424 22.436 10.523 1.00 46.72 107 PRO A CA 1
ATOM 858 C C . PRO A 1 107 ? 3.428 23.157 11.436 1.00 46.72 107 PRO A C 1
ATOM 860 O O . PRO A 1 107 ? 3.998 22.548 12.345 1.00 46.72 107 PRO A O 1
ATOM 863 N N . LEU A 1 108 ? 3.619 24.460 11.198 1.00 50.41 108 LEU A N 1
ATOM 864 C CA . LEU A 1 108 ? 4.531 25.378 11.905 1.00 50.41 108 LEU A CA 1
ATOM 865 C C . LEU A 1 108 ? 4.290 25.493 13.432 1.00 50.41 108 LEU A C 1
ATOM 867 O O . LEU A 1 108 ? 5.007 26.217 14.113 1.00 50.41 108 LEU A O 1
ATOM 871 N N . GLU A 1 109 ? 3.335 24.762 14.007 1.00 47.28 109 GLU A N 1
ATOM 872 C CA . GLU A 1 109 ? 2.949 24.849 15.423 1.00 47.28 109 GLU A CA 1
ATOM 873 C C . GLU A 1 109 ? 3.823 24.019 16.384 1.00 47.28 109 GLU A C 1
ATOM 875 O O . GLU A 1 109 ? 3.615 24.059 17.592 1.00 47.28 109 GLU A O 1
ATOM 880 N N . ARG A 1 110 ? 4.826 23.271 15.897 1.00 50.59 110 ARG A N 1
ATOM 881 C CA . ARG A 1 110 ? 5.743 22.487 16.759 1.00 50.59 110 ARG A CA 1
ATOM 882 C C . ARG A 1 110 ? 7.151 23.069 16.919 1.00 50.59 110 ARG A C 1
ATOM 884 O O . ARG A 1 110 ? 8.025 22.369 17.421 1.00 50.59 110 ARG A O 1
ATOM 891 N N . VAL A 1 111 ? 7.379 24.331 16.548 1.00 46.06 111 VAL A N 1
ATOM 892 C CA . VAL A 1 111 ? 8.665 25.017 16.814 1.00 46.06 111 VAL A CA 1
ATOM 893 C C . VAL A 1 111 ? 8.720 25.644 18.221 1.00 46.06 111 VAL A C 1
ATOM 895 O O . VAL A 1 111 ? 9.784 26.057 18.664 1.00 46.06 111 VAL A O 1
ATOM 898 N N . ALA A 1 112 ? 7.628 25.644 18.992 1.00 46.44 112 ALA A N 1
ATOM 899 C CA . ALA A 1 112 ? 7.604 26.227 20.335 1.00 46.44 112 ALA A CA 1
ATOM 900 C C . ALA A 1 112 ? 7.335 25.189 21.438 1.00 46.44 112 ALA A C 1
ATOM 902 O O . ALA A 1 112 ? 6.234 25.150 21.964 1.00 46.44 112 ALA A O 1
ATOM 903 N N . VAL A 1 113 ? 8.340 24.381 21.806 1.00 42.22 113 VAL A N 1
ATOM 904 C CA . VAL A 1 113 ? 8.610 24.007 23.215 1.00 42.22 113 VAL A CA 1
ATOM 905 C C . VAL A 1 113 ? 10.113 23.734 23.361 1.00 42.22 113 VAL A C 1
ATOM 907 O O . VAL A 1 113 ? 10.577 22.601 23.266 1.00 42.22 113 VAL A O 1
ATOM 910 N N . ALA A 1 114 ? 10.875 24.800 23.574 1.00 37.00 114 ALA A N 1
ATOM 911 C CA . ALA A 1 114 ? 12.150 24.764 24.279 1.00 37.00 114 ALA A CA 1
ATOM 912 C C . ALA A 1 114 ? 12.103 25.945 25.253 1.00 37.00 114 ALA A C 1
ATOM 914 O O . ALA A 1 114 ? 12.338 27.087 24.863 1.00 37.00 114 ALA A O 1
ATOM 915 N N . ALA A 1 115 ? 11.661 25.649 26.474 1.00 36.22 115 ALA A N 1
ATOM 916 C CA . ALA A 1 115 ? 11.850 26.476 27.658 1.00 36.22 115 ALA A CA 1
ATOM 917 C C . ALA A 1 115 ? 12.905 25.782 28.523 1.00 36.22 115 ALA A C 1
ATOM 919 O O . ALA A 1 115 ? 12.848 24.529 28.581 1.00 36.22 115 ALA A O 1
#

pLDDT: mean 80.33, std 16.43, range [34.25, 97.25]